Protein AF-A0A2D6UTT5-F1 (afdb_monomer)

Mean predicted aligned error: 16.25 Å

Structure (mmCIF, N/CA/C/O backbone):
data_AF-A0A2D6UTT5-F1
#
_entry.id   AF-A0A2D6UTT5-F1
#
loop_
_atom_site.group_PDB
_atom_site.id
_atom_site.type_symbol
_atom_site.label_atom_id
_atom_site.label_alt_id
_atom_site.label_comp_id
_atom_site.label_asym_id
_atom_site.label_entity_id
_atom_site.label_seq_id
_atom_site.pdbx_PDB_ins_code
_atom_site.Cartn_x
_atom_site.Cartn_y
_atom_site.Cartn_z
_atom_site.occupancy
_atom_site.B_iso_or_equiv
_atom_site.auth_seq_id
_atom_site.auth_comp_id
_atom_site.auth_asym_id
_atom_site.auth_atom_id
_atom_site.pdbx_PDB_model_num
ATOM 1 N N . MET A 1 1 ? -17.214 -10.919 45.989 1.00 53.50 1 MET A N 1
ATOM 2 C CA . MET A 1 1 ? -15.899 -10.411 45.514 1.00 53.50 1 MET A CA 1
ATOM 3 C C . MET A 1 1 ? -15.504 -10.952 44.138 1.00 53.50 1 MET A C 1
ATOM 5 O O . MET A 1 1 ? -14.926 -10.197 43.376 1.00 53.50 1 MET A O 1
ATOM 9 N N . LYS A 1 2 ? -15.850 -12.201 43.788 1.00 52.50 2 LYS A N 1
ATOM 10 C CA . LYS A 1 2 ? -15.553 -12.820 42.479 1.00 52.50 2 LYS A CA 1
ATOM 11 C C . LYS A 1 2 ? -16.354 -12.207 41.306 1.00 52.50 2 LYS A C 1
ATOM 13 O O . LYS A 1 2 ? -15.803 -11.998 40.236 1.00 52.50 2 LYS A O 1
ATOM 18 N N . GLU A 1 3 ? -17.596 -11.791 41.563 1.00 58.50 3 GLU A N 1
ATOM 19 C CA . GLU A 1 3 ? -18.508 -11.125 40.605 1.00 58.50 3 GLU A CA 1
ATOM 20 C C . GLU A 1 3 ? -17.968 -9.787 40.047 1.00 58.50 3 GLU A C 1
ATOM 22 O O . GLU A 1 3 ? -18.100 -9.485 38.866 1.00 58.50 3 GLU A O 1
ATOM 27 N N . LYS A 1 4 ? -17.323 -8.966 40.895 1.00 57.25 4 LYS A N 1
ATOM 28 C CA . LYS A 1 4 ? -16.777 -7.655 40.488 1.00 57.25 4 LYS A CA 1
ATOM 29 C C . LYS A 1 4 ? -15.576 -7.803 39.550 1.00 57.25 4 LYS A C 1
ATOM 31 O O . LYS A 1 4 ? -15.383 -6.970 38.670 1.00 57.25 4 LYS A O 1
ATOM 36 N N . LEU A 1 5 ? -14.801 -8.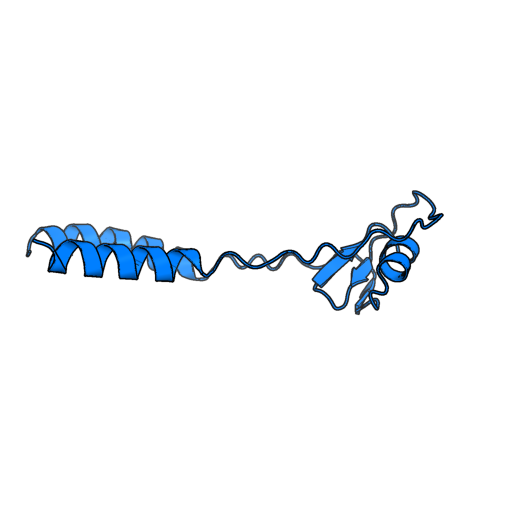871 39.745 1.00 61.34 5 LEU A N 1
ATOM 37 C CA . LEU A 1 5 ? -13.648 -9.204 38.918 1.00 61.34 5 LEU A CA 1
ATOM 38 C C . LEU A 1 5 ? -14.097 -9.689 37.531 1.00 61.34 5 LEU A C 1
ATOM 40 O O . LEU A 1 5 ? -13.518 -9.272 36.538 1.00 61.34 5 LEU A O 1
ATOM 44 N N . ALA A 1 6 ? -15.178 -10.478 37.457 1.00 63.50 6 ALA A N 1
ATOM 45 C CA . ALA A 1 6 ? -15.747 -10.947 36.191 1.00 63.50 6 ALA A CA 1
ATOM 46 C C . ALA A 1 6 ? -16.228 -9.787 35.305 1.00 63.50 6 ALA A C 1
ATOM 48 O O . ALA A 1 6 ? -15.876 -9.734 34.132 1.00 63.50 6 ALA A O 1
ATOM 49 N N . ASN A 1 7 ? -16.936 -8.806 35.872 1.00 72.31 7 ASN A N 1
ATOM 50 C CA . ASN A 1 7 ? -17.389 -7.639 35.110 1.00 72.31 7 ASN A CA 1
ATOM 51 C C . ASN A 1 7 ? -16.213 -6.815 34.576 1.00 72.31 7 ASN A C 1
ATOM 53 O O . ASN A 1 7 ? -16.206 -6.472 33.402 1.00 72.31 7 ASN A O 1
ATOM 57 N N . ILE A 1 8 ? -15.196 -6.547 35.402 1.00 77.75 8 ILE A N 1
ATOM 58 C CA . ILE A 1 8 ? -13.972 -5.845 34.977 1.00 77.75 8 ILE A CA 1
ATOM 59 C C . ILE A 1 8 ? -13.266 -6.584 33.831 1.00 77.75 8 ILE A C 1
ATOM 61 O O . ILE A 1 8 ? -12.870 -5.954 32.854 1.00 77.75 8 ILE A O 1
ATOM 65 N N . VAL A 1 9 ? -13.149 -7.910 33.919 1.00 77.88 9 VAL A N 1
ATOM 66 C CA . VAL A 1 9 ? -12.514 -8.738 32.883 1.00 77.88 9 VAL A CA 1
ATOM 67 C C . VAL A 1 9 ? -13.324 -8.727 31.581 1.00 77.88 9 VAL A C 1
ATOM 69 O O . VAL A 1 9 ? -12.734 -8.631 30.509 1.00 77.88 9 VAL A O 1
ATOM 72 N N . ILE A 1 10 ? -14.660 -8.729 31.657 1.00 84.38 10 ILE A N 1
ATOM 73 C CA . ILE A 1 10 ? -15.543 -8.612 30.484 1.00 84.38 10 ILE A CA 1
ATOM 74 C C . ILE A 1 10 ? -15.295 -7.292 29.735 1.00 84.38 10 ILE A C 1
ATOM 76 O O . ILE A 1 10 ? -15.164 -7.302 28.513 1.00 84.38 10 ILE A O 1
ATOM 80 N N . TRP A 1 11 ? -15.155 -6.165 30.441 1.00 72.62 11 TRP A N 1
ATOM 81 C CA . TRP A 1 11 ? -14.858 -4.871 29.808 1.00 72.62 11 TRP A CA 1
ATOM 82 C C . TRP A 1 11 ? -13.470 -4.829 29.158 1.00 72.62 11 TRP A C 1
ATOM 84 O O . TRP A 1 11 ? -13.319 -4.259 28.082 1.00 72.62 11 TRP A O 1
ATOM 94 N N . ILE A 1 12 ? -12.467 -5.463 29.771 1.00 81.56 12 ILE A N 1
ATOM 95 C CA . ILE A 1 12 ? -11.103 -5.531 29.224 1.00 81.56 12 ILE A CA 1
ATOM 96 C C . ILE A 1 12 ? -11.068 -6.356 27.930 1.00 81.56 12 ILE A C 1
ATOM 98 O O . ILE A 1 12 ? -10.45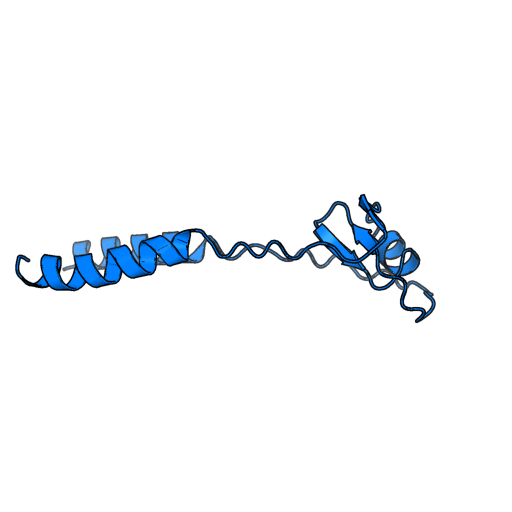8 -5.934 26.950 1.00 81.56 12 ILE A O 1
ATOM 102 N N . VAL A 1 13 ? -11.751 -7.504 27.902 1.00 78.62 13 VAL A N 1
ATOM 103 C CA . VAL A 1 13 ? -11.798 -8.386 26.723 1.00 78.62 13 VAL A CA 1
ATOM 104 C C . VAL A 1 13 ? -12.523 -7.714 25.550 1.00 78.62 13 VAL A C 1
ATOM 106 O O . VAL A 1 13 ? -12.062 -7.806 24.415 1.00 78.62 13 VAL A O 1
ATOM 109 N N . LEU A 1 14 ? -13.612 -6.984 25.815 1.00 74.81 14 LEU A N 1
ATOM 110 C CA . LEU A 1 14 ? -14.362 -6.265 24.777 1.00 74.81 14 LEU A CA 1
ATOM 111 C C . LEU A 1 14 ? -13.603 -5.052 24.213 1.00 74.81 14 LEU A C 1
ATOM 113 O O . LEU A 1 14 ? -13.733 -4.758 23.028 1.00 74.81 14 LEU A O 1
ATOM 117 N N . LEU A 1 15 ? -12.787 -4.372 25.026 1.00 71.56 15 LEU A N 1
ATOM 118 C CA . LEU A 1 15 ? -11.926 -3.270 24.573 1.00 71.56 15 LEU A CA 1
ATOM 119 C C . LEU A 1 15 ? -10.675 -3.755 23.817 1.00 71.56 15 LEU A C 1
ATOM 121 O O . LEU A 1 15 ? -10.132 -3.007 23.012 1.00 71.56 15 LEU A O 1
ATOM 125 N N . GLY A 1 16 ? -10.214 -4.988 24.053 1.00 60.34 16 GLY A N 1
ATOM 126 C CA . GLY A 1 16 ? -9.025 -5.554 23.399 1.00 60.34 16 GLY A CA 1
ATOM 127 C C . GLY A 1 16 ? -9.265 -6.126 21.997 1.00 60.34 16 GLY A C 1
ATOM 128 O O . GLY A 1 16 ? -8.329 -6.214 21.208 1.00 60.34 16 GLY A O 1
ATOM 129 N N . ALA A 1 17 ? -10.505 -6.485 21.653 1.00 61.44 17 ALA A N 1
ATOM 130 C CA . ALA A 1 17 ? -10.835 -7.128 20.376 1.00 61.44 17 ALA A CA 1
ATOM 131 C C . ALA A 1 17 ? -10.875 -6.176 19.158 1.00 61.44 17 ALA A C 1
ATOM 133 O O . ALA A 1 17 ? -11.094 -6.636 18.041 1.00 61.44 17 ALA A O 1
ATOM 134 N N . VAL A 1 18 ? -10.673 -4.864 19.344 1.00 55.56 18 VAL A N 1
ATOM 135 C CA . VAL A 1 18 ? -10.730 -3.858 18.260 1.00 55.56 18 VAL A CA 1
ATOM 136 C C . VAL A 1 18 ? -9.372 -3.517 17.632 1.00 55.56 18 VAL A C 1
ATOM 138 O O . VAL A 1 18 ? -9.304 -2.636 16.778 1.00 55.56 18 VAL A O 1
ATOM 141 N N . VAL A 1 19 ? -8.281 -4.195 18.005 1.00 58.75 19 VAL A N 1
ATOM 142 C CA . VAL A 1 19 ? -6.977 -3.994 17.349 1.00 58.75 19 VAL A CA 1
ATOM 143 C C . VAL A 1 19 ? -6.918 -4.870 16.092 1.00 58.75 19 VAL A C 1
ATOM 145 O O . VAL A 1 19 ? -6.685 -6.075 16.168 1.00 58.75 19 VAL A O 1
ATOM 148 N N . GLY A 1 20 ? -7.220 -4.257 14.944 1.00 52.00 20 GLY A N 1
ATOM 149 C CA . GLY A 1 20 ? -7.300 -4.903 13.632 1.00 52.00 20 GLY A CA 1
ATOM 150 C C . GLY A 1 20 ? -5.966 -5.477 13.140 1.00 52.00 20 GLY A C 1
ATOM 151 O O . GLY A 1 20 ? -4.903 -4.896 13.351 1.00 52.00 20 GLY A O 1
ATOM 152 N N . ALA A 1 21 ? -6.044 -6.633 12.479 1.00 48.28 21 ALA A N 1
ATOM 153 C CA . ALA A 1 21 ? -4.920 -7.358 11.901 1.00 48.28 21 ALA A CA 1
ATOM 154 C C . ALA A 1 21 ? -4.379 -6.654 10.643 1.00 48.28 21 ALA A C 1
ATOM 156 O O . ALA A 1 21 ? -5.092 -6.525 9.650 1.00 48.28 21 ALA A O 1
ATOM 157 N N . SER A 1 22 ? -3.106 -6.250 10.659 1.00 50.72 22 SER A N 1
ATOM 158 C CA . SER A 1 22 ? -2.361 -5.992 9.424 1.00 50.72 22 SER A CA 1
ATOM 159 C C . SER A 1 22 ? -1.984 -7.342 8.814 1.00 50.72 22 SER A C 1
ATOM 161 O O . SER A 1 22 ? -1.313 -8.152 9.450 1.00 50.72 22 SER A O 1
ATOM 163 N N . GLY A 1 23 ? -2.477 -7.625 7.608 1.00 55.62 23 GLY A N 1
ATOM 164 C CA . GLY A 1 23 ? -2.150 -8.853 6.885 1.00 55.62 23 GLY A CA 1
ATOM 165 C C . GLY A 1 23 ? -0.774 -8.766 6.234 1.00 55.62 23 GLY A C 1
ATOM 166 O O . GLY A 1 23 ? -0.656 -8.214 5.145 1.00 55.62 23 GLY A O 1
ATOM 167 N N . GLU A 1 24 ? 0.270 -9.284 6.870 1.00 50.91 24 GLU A N 1
ATOM 168 C CA . GLU A 1 24 ? 1.544 -9.543 6.193 1.00 50.91 24 GLU A CA 1
ATOM 169 C C . GLU A 1 24 ? 1.447 -10.894 5.466 1.00 50.91 24 GLU A C 1
ATOM 171 O O . GLU A 1 24 ? 1.464 -11.955 6.091 1.00 50.91 24 GLU A O 1
ATOM 176 N N . GLY A 1 25 ? 1.288 -10.857 4.139 1.00 59.12 25 GLY A N 1
ATOM 177 C CA . GLY A 1 25 ? 1.442 -12.040 3.289 1.00 59.12 25 GLY A CA 1
ATOM 178 C C . GLY A 1 25 ? 2.913 -12.474 3.204 1.00 59.12 25 GLY A C 1
ATOM 179 O O . GLY A 1 25 ? 3.804 -11.668 3.486 1.00 59.12 25 GLY A O 1
ATOM 180 N N . PRO A 1 26 ? 3.198 -13.738 2.839 1.00 57.16 26 PRO A N 1
ATOM 181 C CA . PRO A 1 26 ? 4.567 -14.189 2.623 1.00 57.16 26 PRO A CA 1
ATOM 182 C C . PRO A 1 26 ? 5.214 -13.329 1.533 1.00 57.16 26 PRO A C 1
ATOM 184 O O . PRO A 1 26 ? 4.670 -13.174 0.441 1.00 57.16 26 PRO A O 1
ATOM 187 N N . ALA A 1 27 ? 6.360 -12.732 1.854 1.00 60.53 27 ALA A N 1
ATOM 188 C CA . ALA A 1 27 ? 7.184 -12.049 0.874 1.00 60.53 27 ALA A CA 1
ATOM 189 C C . ALA A 1 27 ? 7.780 -13.111 -0.057 1.00 60.53 27 ALA A C 1
ATOM 191 O O . ALA A 1 27 ? 8.791 -13.731 0.263 1.00 60.53 27 ALA A O 1
ATOM 192 N N . GLU A 1 28 ? 7.112 -13.363 -1.179 1.00 62.41 28 GLU A N 1
ATOM 193 C CA . GLU A 1 28 ? 7.722 -1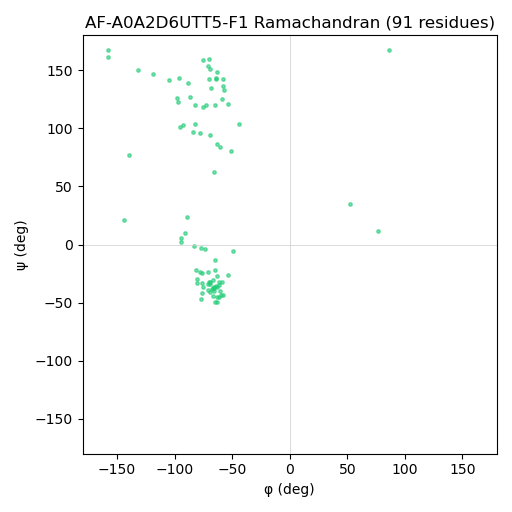4.035 -2.321 1.00 62.41 28 GLU A CA 1
ATOM 194 C C . GLU A 1 28 ? 8.944 -13.204 -2.755 1.00 62.41 28 GLU A C 1
ATOM 196 O O . GLU A 1 28 ? 8.860 -11.971 -2.801 1.00 62.41 28 GLU A O 1
ATOM 201 N N . ASP A 1 29 ? 10.078 -13.851 -3.048 1.00 69.88 29 ASP A N 1
ATOM 202 C CA . ASP A 1 29 ? 11.301 -13.182 -3.516 1.00 69.88 29 ASP A CA 1
ATOM 203 C C . ASP A 1 29 ? 11.035 -12.502 -4.873 1.00 69.88 29 ASP A C 1
ATOM 205 O O . ASP A 1 29 ? 11.245 -13.077 -5.945 1.00 69.88 29 ASP A O 1
ATOM 209 N N . CYS A 1 30 ? 10.540 -11.260 -4.841 1.00 84.06 30 CYS A N 1
ATOM 210 C CA . CYS A 1 30 ? 10.406 -10.438 -6.033 1.00 84.06 30 CYS A CA 1
ATOM 211 C C . CYS A 1 30 ? 11.664 -9.646 -6.309 1.00 84.06 30 CYS A C 1
ATOM 213 O O . CYS A 1 30 ? 12.234 -9.003 -5.427 1.00 84.06 30 CYS A O 1
ATOM 215 N N . ILE A 1 31 ? 12.026 -9.587 -7.584 1.00 90.06 31 ILE A N 1
ATOM 216 C CA . ILE A 1 31 ? 12.959 -8.582 -8.068 1.00 90.06 31 ILE A CA 1
ATOM 217 C C . ILE A 1 31 ? 12.121 -7.409 -8.559 1.00 90.06 31 ILE A C 1
ATOM 219 O O . ILE A 1 31 ? 11.519 -7.454 -9.630 1.00 90.06 31 ILE A O 1
ATOM 223 N N . CYS A 1 32 ? 12.074 -6.371 -7.737 1.00 91.38 32 CYS A N 1
ATOM 224 C CA . CYS A 1 32 ? 11.327 -5.149 -7.976 1.00 91.38 32 CYS A CA 1
ATOM 225 C C . CYS A 1 32 ? 12.310 -3.962 -8.021 1.00 91.38 32 CYS A C 1
ATOM 227 O O . CYS A 1 32 ? 13.323 -3.968 -7.321 1.00 91.38 32 CYS A O 1
ATOM 229 N N . THR A 1 33 ? 12.045 -2.938 -8.836 1.00 90.62 33 THR A N 1
ATOM 230 C CA . THR A 1 33 ? 12.831 -1.694 -8.783 1.00 90.62 33 THR A CA 1
ATOM 231 C C . THR A 1 33 ? 12.505 -0.911 -7.507 1.00 90.62 33 THR A C 1
ATOM 233 O O . THR A 1 33 ? 11.399 -0.997 -6.969 1.00 90.62 33 THR A O 1
ATOM 236 N N . GLU A 1 34 ? 13.455 -0.102 -7.037 1.00 91.62 34 GLU A N 1
ATOM 237 C CA . GLU A 1 34 ? 13.263 0.814 -5.899 1.00 91.62 34 GLU A CA 1
ATOM 238 C C . GLU A 1 34 ? 12.745 2.197 -6.336 1.00 91.62 34 GLU A C 1
ATOM 240 O O . GLU A 1 34 ? 12.924 3.199 -5.646 1.00 91.62 34 GLU A O 1
ATOM 245 N N . GLU A 1 35 ? 12.097 2.267 -7.501 1.00 94.81 35 GLU A N 1
ATOM 246 C CA . GLU A 1 35 ? 11.388 3.471 -7.925 1.00 94.81 35 GLU A CA 1
ATOM 247 C C . GLU A 1 35 ? 10.162 3.696 -7.034 1.00 94.81 35 GLU A C 1
ATOM 249 O O . GLU A 1 35 ? 9.397 2.767 -6.748 1.00 94.81 35 GLU A O 1
ATOM 254 N N . TYR A 1 36 ? 9.975 4.944 -6.606 1.00 94.44 36 TYR A N 1
ATOM 255 C CA . TYR A 1 36 ? 8.843 5.347 -5.786 1.00 94.44 36 TYR A CA 1
ATOM 256 C C . TYR A 1 36 ? 7.714 5.904 -6.659 1.00 94.44 36 TYR A C 1
ATOM 258 O O . TYR A 1 36 ? 7.750 7.059 -7.082 1.00 94.44 36 TYR A O 1
ATOM 266 N N . ALA A 1 37 ? 6.705 5.071 -6.897 1.00 96.31 37 ALA A N 1
ATOM 267 C CA . ALA A 1 37 ? 5.497 5.383 -7.654 1.00 96.31 37 ALA A CA 1
ATOM 268 C C . ALA A 1 37 ? 4.296 4.741 -6.934 1.00 96.31 37 ALA A C 1
ATOM 270 O O . ALA A 1 37 ? 3.850 3.662 -7.325 1.00 96.31 37 ALA A O 1
ATOM 271 N N . PRO A 1 38 ? 3.825 5.338 -5.823 1.00 95.69 38 PRO A N 1
ATOM 272 C CA . PRO A 1 38 ? 2.954 4.654 -4.879 1.00 95.69 38 PRO A CA 1
ATOM 273 C C . PRO A 1 38 ? 1.608 4.276 -5.497 1.00 95.69 38 PRO A C 1
ATOM 275 O O . PRO A 1 38 ? 1.035 5.041 -6.274 1.00 95.69 38 PRO A O 1
ATOM 278 N N . VAL A 1 39 ? 1.089 3.115 -5.101 1.00 96.25 39 VAL A N 1
ATOM 279 C CA . VAL A 1 39 ? -0.234 2.615 -5.500 1.00 96.25 39 VAL A CA 1
ATOM 280 C C . VAL A 1 39 ? -1.010 2.126 -4.280 1.00 96.25 39 VAL A C 1
ATOM 282 O O . VAL A 1 39 ? -0.411 1.655 -3.308 1.00 96.25 39 VAL A O 1
ATOM 285 N N . CYS A 1 40 ? -2.336 2.228 -4.332 1.00 96.38 40 CYS A N 1
ATOM 286 C CA . CYS A 1 40 ? -3.222 1.718 -3.298 1.00 96.38 40 CYS A CA 1
ATOM 287 C C . CYS A 1 40 ? -3.749 0.346 -3.708 1.00 96.38 40 CYS A C 1
ATOM 289 O O . CYS A 1 40 ? -4.347 0.209 -4.778 1.00 96.38 40 CYS A O 1
ATOM 291 N N . GLY A 1 41 ? -3.513 -0.664 -2.874 1.00 94.50 41 GLY A N 1
ATOM 292 C CA . GLY A 1 41 ? -4.055 -2.004 -3.058 1.00 94.50 41 GLY A CA 1
ATOM 293 C C . GLY A 1 41 ? -5.538 -2.082 -2.698 1.00 94.50 41 GLY A C 1
ATOM 294 O O . GLY A 1 41 ? -6.062 -1.265 -1.937 1.00 94.50 41 GLY A O 1
ATOM 295 N N . THR A 1 42 ? -6.235 -3.088 -3.221 1.00 93.06 42 THR A N 1
ATOM 296 C CA . THR A 1 42 ? -7.621 -3.410 -2.829 1.00 93.06 42 THR A CA 1
ATOM 297 C C . THR A 1 42 ? -7.746 -3.858 -1.369 1.00 93.06 42 THR A C 1
ATOM 299 O O . THR A 1 42 ? -8.845 -3.872 -0.819 1.00 93.06 42 THR A O 1
ATOM 302 N N . ASP A 1 43 ? -6.622 -4.164 -0.723 1.00 89.44 43 ASP A N 1
ATOM 303 C CA . ASP A 1 43 ? -6.484 -4.456 0.703 1.00 89.44 43 ASP A CA 1
ATOM 304 C C . ASP A 1 43 ? -6.374 -3.198 1.589 1.00 89.44 43 ASP A C 1
ATOM 306 O O . ASP A 1 43 ? -6.276 -3.306 2.813 1.00 89.44 43 ASP A O 1
ATOM 310 N N . GLY A 1 44 ? -6.387 -2.004 0.987 1.00 90.31 44 GLY A N 1
ATOM 311 C CA . GLY A 1 44 ? -6.245 -0.731 1.690 1.00 90.31 44 GLY A CA 1
ATOM 312 C C . GLY A 1 44 ? -4.810 -0.413 2.120 1.00 90.31 44 GLY A C 1
ATOM 313 O O . GLY A 1 44 ? -4.606 0.529 2.892 1.00 90.31 44 GLY A O 1
ATOM 314 N N . LYS A 1 45 ? -3.807 -1.162 1.636 1.00 90.44 45 LYS A N 1
ATOM 315 C CA . LYS A 1 45 ? -2.390 -0.892 1.901 1.00 90.44 45 LYS A CA 1
ATOM 316 C C . LYS A 1 45 ? -1.750 -0.094 0.774 1.00 90.44 45 LYS A C 1
ATOM 318 O O . LYS A 1 45 ? -2.019 -0.288 -0.410 1.00 90.44 45 LYS A O 1
ATOM 323 N N . THR A 1 46 ? -0.850 0.808 1.157 1.00 94.19 46 THR A N 1
ATOM 324 C CA . THR A 1 46 ? -0.021 1.538 0.195 1.00 94.19 46 THR A CA 1
ATOM 325 C C . THR A 1 46 ? 1.225 0.731 -0.139 1.00 94.19 46 THR A C 1
ATOM 327 O O . THR A 1 46 ? 2.002 0.383 0.750 1.00 94.19 46 THR A O 1
ATOM 330 N N . TYR A 1 47 ? 1.457 0.514 -1.428 1.00 93.69 47 TYR A N 1
ATOM 331 C CA . TYR A 1 47 ? 2.650 -0.130 -1.965 1.00 93.69 47 TYR A CA 1
ATOM 332 C C . TYR A 1 47 ? 3.568 0.910 -2.601 1.00 93.69 47 TYR A C 1
ATOM 334 O O . TYR A 1 47 ? 3.090 1.828 -3.262 1.00 93.69 47 TYR A O 1
ATOM 342 N N . SER A 1 48 ? 4.892 0.774 -2.438 1.00 94.44 48 SER A N 1
ATOM 343 C CA . SER A 1 48 ? 5.857 1.757 -2.974 1.00 94.44 48 SER A CA 1
ATOM 344 C C . SER A 1 48 ? 5.841 1.849 -4.502 1.00 94.44 48 SER A C 1
ATOM 346 O O . SER A 1 48 ? 6.188 2.894 -5.045 1.00 94.44 48 SER A O 1
ATOM 348 N N . ASN A 1 49 ? 5.462 0.760 -5.178 1.00 93.81 49 ASN A N 1
ATOM 349 C CA . ASN A 1 49 ? 5.208 0.708 -6.612 1.00 93.81 49 ASN A CA 1
ATOM 350 C C . ASN A 1 49 ? 4.294 -0.471 -6.980 1.00 93.81 49 ASN A C 1
ATOM 352 O O . ASN A 1 49 ? 4.059 -1.374 -6.172 1.00 93.81 49 ASN A O 1
ATOM 356 N N . SER A 1 50 ? 3.795 -0.459 -8.218 1.00 94.81 50 SER A N 1
ATOM 357 C CA . SER A 1 50 ? 2.937 -1.509 -8.784 1.00 94.81 50 SER A CA 1
ATOM 358 C C . SER A 1 50 ? 3.594 -2.889 -8.787 1.00 94.81 50 SER A C 1
ATOM 360 O O . SER A 1 50 ? 2.907 -3.888 -8.588 1.00 94.81 50 SER A O 1
ATOM 362 N N . CYS A 1 51 ? 4.920 -2.955 -8.945 1.00 94.69 51 CYS A N 1
ATOM 363 C CA . CYS A 1 51 ? 5.664 -4.208 -8.876 1.00 94.69 51 CYS A CA 1
ATOM 364 C C . CYS A 1 51 ? 5.548 -4.825 -7.475 1.00 94.69 51 CYS A C 1
ATOM 366 O O . CYS A 1 51 ? 5.148 -5.976 -7.351 1.00 94.69 51 CYS A O 1
ATOM 368 N N . LYS A 1 52 ? 5.798 -4.049 -6.410 1.00 93.19 52 LYS A N 1
ATOM 369 C CA . LYS A 1 52 ? 5.672 -4.524 -5.019 1.00 93.19 52 LYS A CA 1
ATOM 370 C C . LYS A 1 52 ? 4.238 -4.953 -4.669 1.00 93.19 52 LYS A C 1
ATOM 372 O O . LYS A 1 52 ? 4.082 -5.916 -3.924 1.00 93.19 52 LYS A O 1
ATOM 377 N N . ALA A 1 53 ? 3.216 -4.288 -5.220 1.00 92.31 53 ALA A N 1
ATOM 378 C CA . ALA A 1 53 ? 1.812 -4.701 -5.072 1.00 92.31 53 ALA A CA 1
ATOM 379 C C . ALA A 1 53 ? 1.536 -6.057 -5.742 1.00 92.31 53 ALA A C 1
ATOM 381 O O . ALA A 1 53 ? 1.035 -6.983 -5.102 1.00 92.31 53 ALA A O 1
ATOM 382 N N . GLY A 1 54 ? 1.954 -6.208 -7.003 1.00 91.19 54 GLY A N 1
ATOM 383 C CA . GLY A 1 54 ? 1.801 -7.456 -7.751 1.00 91.19 54 GLY A CA 1
ATOM 384 C C . GLY A 1 54 ? 2.535 -8.635 -7.111 1.00 91.19 54 GLY A C 1
ATOM 385 O O . GLY A 1 54 ? 2.040 -9.757 -7.138 1.00 91.19 54 GLY A O 1
ATOM 386 N N . CYS A 1 55 ? 3.668 -8.388 -6.458 1.00 91.56 55 CYS A N 1
ATOM 387 C CA . CYS A 1 55 ? 4.440 -9.431 -5.780 1.00 91.56 55 CYS A CA 1
ATOM 388 C C . CYS A 1 55 ? 3.780 -9.966 -4.515 1.00 91.56 55 CYS A C 1
ATOM 390 O O . CYS A 1 55 ? 4.018 -11.107 -4.134 1.00 91.56 55 CYS A O 1
ATOM 392 N N . GLN A 1 56 ? 2.904 -9.174 -3.902 1.00 90.81 56 GLN A N 1
ATOM 393 C CA . GLN A 1 56 ? 2.021 -9.645 -2.839 1.00 90.81 56 GLN A CA 1
ATOM 394 C C . GLN A 1 56 ? 0.681 -10.157 -3.389 1.00 90.81 56 GLN A C 1
ATOM 396 O O . GLN A 1 56 ? -0.229 -10.432 -2.614 1.00 90.81 56 GLN A O 1
ATOM 401 N N . ASN A 1 57 ? 0.558 -10.311 -4.716 1.00 91.25 57 ASN A N 1
ATOM 402 C CA . ASN A 1 57 ? -0.675 -10.672 -5.420 1.00 91.25 57 ASN A CA 1
ATOM 403 C C . ASN A 1 57 ? -1.857 -9.758 -5.054 1.00 91.25 57 ASN A C 1
ATOM 405 O O . ASN A 1 57 ? -3.001 -10.207 -4.983 1.00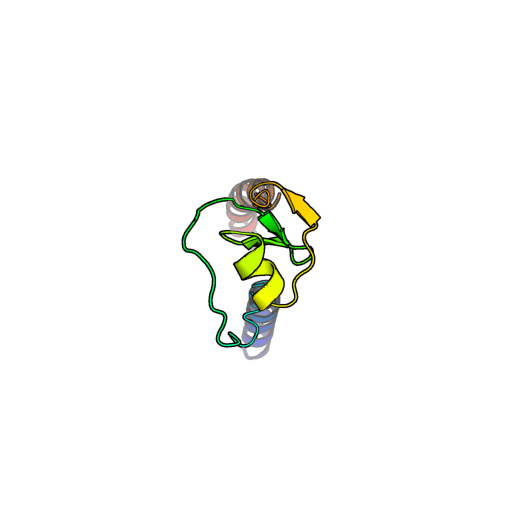 91.25 57 ASN A O 1
ATOM 409 N N . VAL A 1 58 ? -1.578 -8.473 -4.819 1.00 91.88 58 VAL A N 1
ATOM 410 C CA . VAL A 1 58 ? -2.599 -7.475 -4.504 1.00 91.88 58 VAL A CA 1
ATOM 411 C C . VAL A 1 58 ? -2.966 -6.698 -5.758 1.00 91.88 58 VAL A C 1
ATOM 413 O O . VAL A 1 58 ? -2.115 -6.125 -6.442 1.00 91.88 58 VAL A O 1
ATOM 416 N N . GLU A 1 59 ? -4.263 -6.680 -6.057 1.00 94.12 59 GLU A N 1
ATOM 417 C CA . GLU A 1 59 ? -4.813 -5.869 -7.136 1.00 94.12 59 GLU A CA 1
ATOM 418 C C . GLU A 1 59 ? -4.748 -4.382 -6.774 1.00 94.12 59 GLU A C 1
ATOM 420 O O . GLU A 1 59 ? -4.972 -3.986 -5.630 1.00 94.12 59 GLU A O 1
ATOM 425 N N . ILE A 1 60 ? -4.454 -3.541 -7.762 1.00 95.06 60 ILE A N 1
ATOM 426 C CA . ILE A 1 60 ? -4.364 -2.092 -7.573 1.00 95.06 60 ILE A CA 1
ATOM 427 C C . ILE A 1 60 ? -5.776 -1.502 -7.629 1.00 95.06 60 ILE A C 1
ATOM 429 O O . ILE A 1 60 ? -6.455 -1.608 -8.648 1.00 95.06 60 ILE A O 1
ATOM 433 N N . ALA A 1 61 ? -6.202 -0.848 -6.548 1.00 95.06 61 ALA A N 1
ATOM 434 C CA . ALA A 1 61 ? -7.468 -0.126 -6.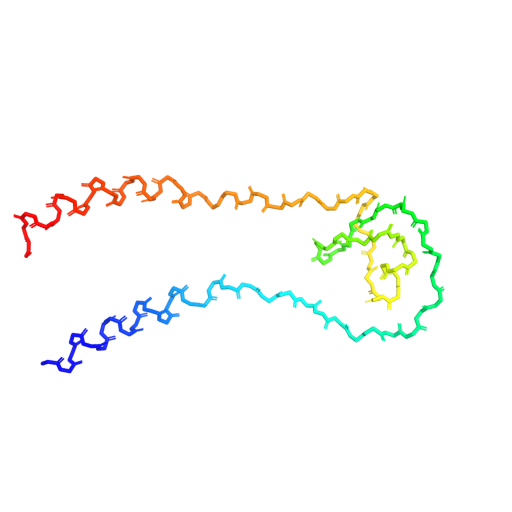477 1.00 95.06 61 ALA A CA 1
ATOM 435 C C . ALA A 1 61 ? -7.391 1.227 -7.200 1.00 95.06 61 ALA A C 1
ATOM 437 O O . ALA A 1 61 ? -8.283 1.576 -7.973 1.00 95.06 61 ALA A O 1
ATOM 438 N N . HIS A 1 62 ? -6.330 1.998 -6.949 1.00 95.50 62 HIS A N 1
ATOM 439 C CA . HIS A 1 62 ? -6.066 3.266 -7.628 1.00 95.50 62 HIS A CA 1
ATOM 440 C C . HIS A 1 62 ? -4.580 3.651 -7.562 1.00 95.50 62 HIS A C 1
ATOM 442 O O . HIS A 1 62 ? -3.826 3.173 -6.712 1.00 95.50 62 HIS A O 1
ATOM 448 N N . GLU A 1 63 ? -4.164 4.552 -8.452 1.00 95.69 63 GLU A N 1
ATOM 449 C CA . GLU A 1 63 ? -2.838 5.174 -8.400 1.00 95.69 63 GLU A CA 1
ATOM 450 C C . GLU A 1 63 ? -2.715 6.132 -7.203 1.00 95.69 63 GLU A C 1
ATOM 452 O O . GLU A 1 63 ? -3.699 6.737 -6.763 1.00 95.69 63 GLU A O 1
ATOM 457 N N . GLY A 1 64 ? -1.499 6.293 -6.682 1.00 95.06 64 GLY A N 1
ATOM 458 C CA . GLY A 1 64 ? -1.224 7.063 -5.471 1.00 95.06 64 GLY A CA 1
ATOM 459 C C . GLY A 1 64 ? -1.372 6.238 -4.192 1.00 95.06 64 GLY A C 1
ATOM 460 O O . GLY A 1 64 ? -1.899 5.130 -4.195 1.00 95.06 64 GLY A O 1
ATOM 461 N N . ALA A 1 65 ? -0.891 6.786 -3.076 1.00 93.94 65 ALA A N 1
ATOM 462 C CA . ALA A 1 65 ? -1.036 6.151 -1.770 1.00 93.94 65 ALA A CA 1
ATOM 463 C C . ALA A 1 65 ? -2.514 6.022 -1.370 1.00 93.94 65 ALA A C 1
ATOM 465 O O . ALA A 1 65 ? -3.329 6.889 -1.703 1.00 93.94 65 ALA A O 1
ATOM 466 N N . CYS A 1 66 ? -2.851 4.970 -0.621 1.00 93.88 66 CYS A N 1
ATOM 467 C CA . CYS A 1 66 ? -4.152 4.893 0.028 1.00 93.88 66 CYS A CA 1
ATOM 468 C C . CYS A 1 66 ? -4.321 6.107 0.939 1.00 93.88 66 CYS A C 1
ATOM 470 O O . CYS A 1 66 ? -3.378 6.555 1.598 1.00 93.88 66 CYS A O 1
ATOM 472 N N . LYS A 1 67 ? -5.540 6.640 0.996 1.00 90.12 67 LYS A N 1
ATOM 473 C CA . LYS A 1 67 ? -5.880 7.575 2.063 1.00 90.12 67 LYS A CA 1
ATOM 474 C C . LYS A 1 67 ? -5.796 6.763 3.343 1.00 90.12 67 LYS A C 1
ATOM 476 O O . LYS A 1 67 ? -6.492 5.758 3.458 1.00 90.12 67 LYS A O 1
ATOM 481 N N . GLU A 1 68 ? -4.933 7.161 4.274 1.00 76.12 68 GLU A N 1
ATOM 482 C CA . GLU A 1 68 ? -5.109 6.682 5.633 1.00 76.12 68 GLU A CA 1
ATOM 483 C C . GLU A 1 68 ? -6.546 7.028 5.982 1.00 76.12 68 GLU A C 1
ATOM 485 O O . GLU A 1 68 ? -6.958 8.190 5.886 1.00 76.12 68 GLU A O 1
ATOM 490 N N . GLU A 1 69 ? -7.325 6.005 6.315 1.00 59.09 69 GLU A N 1
ATOM 491 C CA . GLU A 1 69 ? -8.531 6.200 7.080 1.00 59.09 69 GLU A CA 1
ATOM 492 C C . GLU A 1 69 ? -8.038 6.820 8.387 1.00 59.09 69 GLU A C 1
ATOM 494 O O . GLU A 1 69 ? -7.862 6.153 9.405 1.00 59.09 69 GLU A O 1
ATOM 499 N N . THR A 1 70 ? -7.842 8.139 8.385 1.00 51.41 70 THR A N 1
ATOM 500 C CA . THR A 1 70 ? -8.006 8.961 9.562 1.00 51.41 70 THR A CA 1
ATOM 501 C C . THR A 1 70 ? -9.492 8.883 9.898 1.00 51.41 70 THR A C 1
ATOM 503 O O . THR A 1 70 ? -10.201 9.886 9.956 1.00 51.41 70 THR A O 1
ATOM 506 N N . GLY A 1 71 ? -9.971 7.677 10.201 1.00 47.66 71 GLY A N 1
ATOM 507 C CA . GLY A 1 71 ? -10.694 7.483 11.420 1.00 47.66 71 GLY A CA 1
ATOM 508 C C . GLY A 1 71 ? -9.819 8.071 12.520 1.00 47.66 71 GLY A C 1
ATOM 509 O O . GLY A 1 71 ? -9.182 7.353 13.275 1.00 47.66 71 GLY A O 1
ATOM 510 N N . LEU A 1 72 ? -9.871 9.403 12.66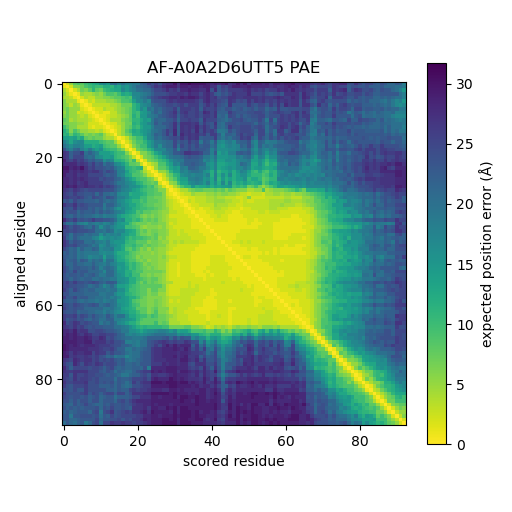9 1.00 45.25 72 LEU A N 1
ATOM 511 C CA . LEU A 1 72 ? -10.356 9.906 13.934 1.00 45.25 72 LEU A CA 1
ATOM 512 C C . LEU A 1 72 ? -11.567 9.032 14.202 1.00 45.25 72 LEU A C 1
ATOM 514 O O . LEU A 1 72 ? -12.587 9.200 13.519 1.00 45.25 72 LEU A O 1
ATOM 518 N N . PRO A 1 73 ? -11.474 8.045 15.101 1.00 52.16 73 PRO A N 1
ATOM 519 C CA . PRO A 1 73 ? -12.705 7.450 15.504 1.00 52.16 73 PRO A CA 1
ATOM 520 C C . PRO A 1 73 ? -13.530 8.628 16.032 1.00 52.16 73 PRO A C 1
ATOM 522 O O . PRO A 1 73 ? -13.056 9.452 16.822 1.00 52.16 73 PRO A O 1
ATOM 525 N N . SER A 1 74 ? -14.781 8.714 15.605 1.00 50.06 74 SER A N 1
ATOM 526 C CA . SER A 1 74 ? -15.807 9.546 16.237 1.00 50.06 74 SER A CA 1
ATOM 527 C C . SER A 1 74 ? -15.875 9.341 17.772 1.00 50.06 74 SER A C 1
ATOM 529 O O . SER A 1 74 ? -16.531 10.102 18.480 1.00 50.06 74 SER A O 1
ATOM 531 N N . ILE A 1 75 ? -15.112 8.381 18.311 1.00 50.91 75 ILE A N 1
ATOM 532 C CA . ILE A 1 75 ? -14.707 8.206 19.710 1.00 50.91 75 ILE A CA 1
ATOM 533 C C . ILE A 1 75 ? -14.029 9.451 20.325 1.00 50.91 75 ILE A C 1
ATOM 535 O O . ILE A 1 75 ? -14.178 9.642 21.532 1.00 50.91 75 ILE A O 1
ATOM 539 N N . LEU A 1 76 ? -13.375 10.357 19.575 1.00 50.94 76 LEU A N 1
ATOM 540 C CA . LEU A 1 76 ? -12.864 11.610 20.176 1.00 50.94 76 LEU A CA 1
ATOM 541 C C . LEU A 1 76 ? -13.986 12.538 20.683 1.00 50.94 76 LEU A C 1
ATOM 543 O O . LEU A 1 76 ? -13.748 13.318 21.604 1.00 50.94 76 LEU A O 1
ATOM 547 N N . LEU A 1 77 ? -15.224 12.410 20.184 1.00 52.94 77 LEU A N 1
ATOM 548 C CA . LEU A 1 77 ? -16.375 13.104 20.778 1.00 52.94 77 LEU A CA 1
ATOM 549 C C . LEU A 1 77 ? -16.929 12.386 22.022 1.00 52.94 77 LEU A C 1
ATOM 551 O O . LEU A 1 77 ? -17.414 13.043 22.941 1.00 52.94 77 LEU A O 1
ATOM 555 N N . TRP A 1 78 ? -16.813 11.058 22.114 1.00 51.66 78 TRP A N 1
ATOM 556 C CA . TRP A 1 78 ? -17.205 10.310 23.319 1.00 51.66 78 TRP A CA 1
ATOM 557 C C . TRP A 1 78 ? -16.180 10.403 24.458 1.00 51.66 78 TRP A C 1
ATOM 559 O O . TRP A 1 78 ? -16.563 10.290 25.620 1.00 51.66 78 TRP A O 1
ATOM 569 N N . GLY A 1 79 ? -14.907 10.692 24.166 1.00 52.16 79 GLY A N 1
ATOM 570 C CA . GLY A 1 79 ? -13.899 11.002 25.188 1.00 52.16 79 GLY A CA 1
ATOM 571 C C . GLY A 1 79 ? -14.222 12.274 25.985 1.00 52.16 79 GLY A C 1
ATOM 572 O O . GLY A 1 79 ? -14.039 12.313 27.201 1.00 52.16 79 GLY A O 1
ATOM 573 N N . ILE A 1 80 ? -14.792 13.291 25.328 1.00 55.50 80 ILE A N 1
ATOM 574 C CA . ILE A 1 80 ? -15.202 14.549 25.977 1.00 55.50 80 ILE A CA 1
ATOM 575 C C . ILE A 1 80 ? -16.503 14.353 26.769 1.00 55.50 80 ILE A C 1
ATOM 577 O O . ILE A 1 80 ? -16.612 14.804 27.911 1.00 55.50 80 ILE A O 1
ATOM 581 N N . ILE A 1 81 ? -17.468 13.616 26.206 1.00 61.69 81 ILE A N 1
ATOM 582 C CA . ILE A 1 81 ? -18.721 13.274 26.900 1.00 61.69 81 ILE A CA 1
ATOM 583 C C . ILE A 1 81 ? -18.433 12.388 28.131 1.00 61.69 81 ILE A C 1
ATOM 585 O O . ILE A 1 81 ? -19.043 12.572 29.187 1.00 61.69 81 ILE A O 1
ATOM 589 N N . GLY A 1 82 ? -17.443 11.491 28.046 1.00 53.78 82 GLY A N 1
ATOM 590 C CA . GLY A 1 82 ? -16.981 10.645 29.148 1.00 53.78 82 GLY A CA 1
ATOM 591 C C . GLY A 1 82 ? -16.288 11.410 30.281 1.00 53.78 82 GLY A C 1
ATOM 592 O O . GLY A 1 82 ? -16.535 11.113 31.447 1.00 53.78 82 GLY A O 1
ATOM 593 N N . ALA A 1 83 ? -15.487 12.437 29.983 1.00 54.84 83 ALA A N 1
ATOM 594 C CA . ALA A 1 83 ? -14.838 13.253 31.016 1.00 54.84 83 ALA A CA 1
ATOM 595 C C . ALA A 1 83 ? -15.850 14.060 31.853 1.00 54.84 83 ALA A C 1
ATOM 597 O O . ALA A 1 83 ? -15.704 14.172 33.072 1.00 54.84 83 ALA A O 1
ATOM 598 N N . ILE A 1 84 ? -16.920 14.560 31.226 1.00 59.84 84 ILE A N 1
ATOM 599 C CA . ILE A 1 84 ? -17.999 15.275 31.927 1.00 59.84 84 ILE A CA 1
ATOM 600 C C . ILE A 1 84 ? -18.893 14.283 32.699 1.00 59.84 84 ILE A C 1
ATOM 602 O O . ILE A 1 84 ? -19.307 14.558 33.828 1.00 59.84 84 ILE A O 1
ATOM 606 N N . GLY A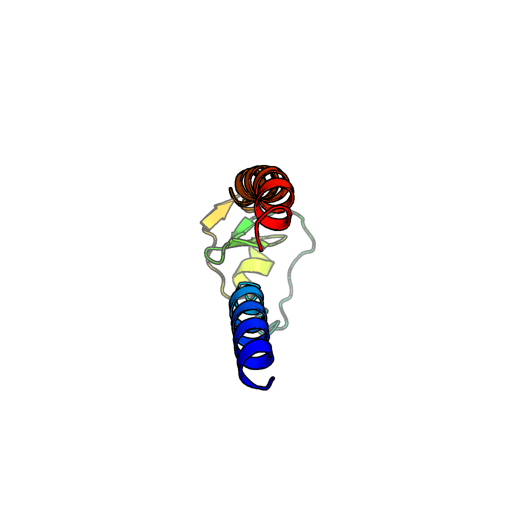 1 85 ? -19.134 13.091 32.138 1.00 53.59 85 GLY A N 1
ATOM 607 C CA . GLY A 1 85 ? -19.935 12.034 32.764 1.00 53.59 85 GLY A CA 1
ATOM 608 C C . GLY A 1 85 ? -19.274 11.352 33.967 1.00 53.59 85 GLY A C 1
ATOM 609 O O . GLY A 1 85 ? -19.964 11.020 34.927 1.00 53.59 85 GLY A O 1
ATOM 610 N N . ILE A 1 86 ? -17.949 11.183 33.975 1.00 56.81 86 ILE A N 1
ATOM 611 C CA . ILE A 1 86 ? -17.220 10.544 35.083 1.00 56.81 86 ILE A CA 1
ATOM 612 C C . ILE A 1 86 ? -17.233 11.433 36.339 1.00 56.81 86 ILE A C 1
ATOM 614 O O . ILE A 1 86 ? -17.500 10.938 37.434 1.00 56.81 86 ILE A O 1
ATOM 618 N N . I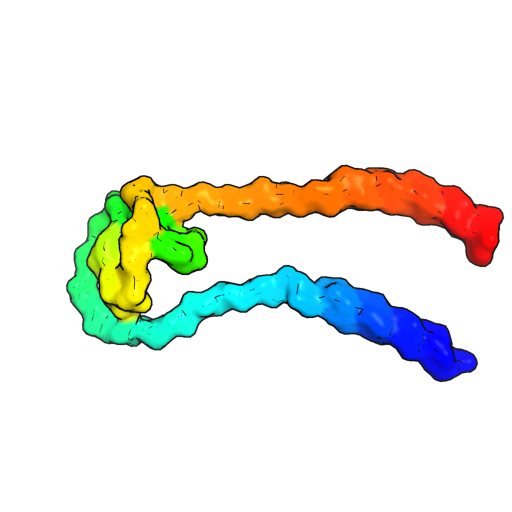LE A 1 87 ? -17.062 12.754 36.206 1.00 53.16 87 ILE A N 1
ATOM 619 C CA . ILE A 1 87 ? -17.107 13.679 37.357 1.00 53.16 87 ILE A CA 1
ATOM 620 C C 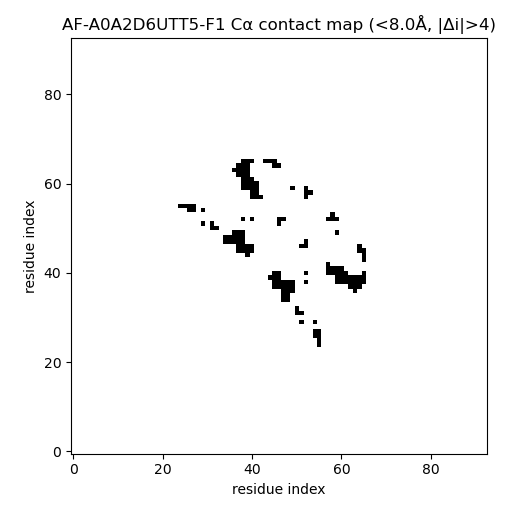. ILE A 1 87 ? -18.525 13.743 37.965 1.00 53.16 87 ILE A C 1
ATOM 622 O O . ILE A 1 87 ? -18.679 13.888 39.180 1.00 53.16 87 ILE A O 1
ATOM 626 N N . ALA A 1 88 ? -19.571 13.560 37.149 1.00 54.78 88 ALA A N 1
ATOM 627 C CA . ALA A 1 88 ? -20.956 13.497 37.621 1.00 54.78 88 ALA A CA 1
ATOM 628 C C . ALA A 1 88 ? -21.351 12.117 38.190 1.00 54.78 88 ALA A C 1
ATOM 630 O O . ALA A 1 88 ? -22.130 12.046 39.143 1.00 54.78 88 ALA A O 1
ATOM 631 N N . PHE A 1 89 ? -20.802 11.021 37.657 1.00 49.28 89 PHE A N 1
ATOM 632 C CA . PHE A 1 89 ? -21.098 9.661 38.116 1.00 49.28 89 PHE A CA 1
ATOM 633 C C . PHE A 1 89 ? -20.395 9.322 39.443 1.00 49.28 89 PHE A C 1
ATOM 635 O O . PHE A 1 89 ? -20.994 8.677 40.303 1.00 49.28 89 PHE A O 1
ATOM 642 N N . PHE A 1 90 ? -19.194 9.859 39.692 1.00 53.06 90 PHE A N 1
ATOM 643 C CA . PHE A 1 90 ? -18.481 9.688 40.969 1.00 53.06 90 PHE A CA 1
ATOM 644 C C . PHE A 1 90 ? -19.061 10.489 42.149 1.00 53.06 90 PHE A C 1
ATOM 646 O O . PHE A 1 90 ? -18.606 10.327 43.278 1.00 53.06 90 PHE A O 1
ATOM 653 N N . ARG A 1 91 ? -20.095 11.319 41.945 1.00 60.94 91 ARG A N 1
ATOM 654 C CA . ARG A 1 91 ? -20.870 11.905 43.059 1.00 60.94 91 ARG A CA 1
ATOM 655 C C . ARG A 1 91 ? -22.127 11.105 43.419 1.00 60.94 91 ARG A C 1
ATOM 657 O O . ARG A 1 91 ? -22.865 11.543 44.301 1.00 60.94 91 ARG A O 1
ATOM 664 N N . ARG A 1 92 ? -22.400 9.965 42.761 1.00 60.22 92 ARG A N 1
ATOM 665 C CA . ARG A 1 92 ? -23.594 9.134 43.033 1.00 60.22 92 ARG A CA 1
ATOM 666 C C . ARG A 1 92 ? -23.414 7.610 42.927 1.00 60.22 92 ARG A C 1
ATOM 668 O O . ARG A 1 92 ? -24.425 6.913 42.829 1.00 60.22 92 ARG A O 1
ATOM 675 N N . LYS A 1 93 ? -22.203 7.060 43.022 1.00 46.97 93 LYS A N 1
ATOM 676 C CA . LYS A 1 93 ? -22.030 5.653 43.422 1.00 46.97 93 LYS A CA 1
ATOM 677 C C . LYS A 1 93 ? -20.786 5.428 44.257 1.00 46.97 93 LYS A C 1
ATOM 679 O O . LYS A 1 93 ? -19.718 5.917 43.840 1.00 46.97 93 LYS A O 1
#

Nearest PDB structures (foldseek):
  4hgu-assembly1_A  TM=9.204E-01  e=1.418E-04  Galleria mellonella
  1ldt-assembly1_L  TM=9.582E-01  e=4.669E-04  Hirudo medicinalis
  2kmo-assembly1_A  TM=9.099E-01  e=2.665E-04  Hirudo medicinalis
  2m5x-assembly1_A  TM=9.038E-01  e=8.180E-04  Galleria mellonella
  2kmq-assembly1_A  TM=7.519E-01  e=6.180E-04  Hirudo medicinalis

pLDDT: mean 73.02, std 18.27, range [45.25, 96.38]

Sequence (93 aa):
MKEKLANIVIWIVLLGAVVGASGEGPAEDCICTEEYAPVCGTDGKTYSNSCKAGCQNVEIAHEGACKEETGLPSILLWGIIGAIGIIAFFRRK

Secondary structure (DSSP, 8-state):
-HHHHHHHHHHHHHHHTT-PPP----------------EEETTS-EESSHHHHHHTTPPEEEESPPPP-----THHHHHHHHHHHHHHHTT--

Solvent-accessible surface area (backbone atoms only — not comparable to full-atom values): 5799 Å² total; per-residue (Å²): 118,70,68,63,52,52,54,54,49,53,54,52,55,66,67,59,71,72,73,76,84,81,85,80,71,79,83,57,94,67,93,61,79,91,62,84,51,38,21,9,30,72,85,66,44,64,27,57,21,65,59,60,28,51,54,66,72,40,55,75,65,45,83,38,62,43,78,77,78,75,64,66,54,75,56,68,60,50,54,56,54,44,59,59,46,50,66,60,47,67,76,75,110

Radius of gyration: 21.78 Å; Cα contacts (8 Å, |Δi|>4): 77; chains: 1; bounding box: 37×30×54 Å

Foldseek 3Di:
DVVVVVVVVVVVVVVPVPPDDDDDDDQDPDDDDQQQFWFAFPVQAIDRDPSRCVSSVTDTPGTDHRDPPPPPPPCVVVVVVVVVVVVVVVVPD